Protein AF-A0A1H4DB92-F1 (afdb_monomer)

Radius of gyration: 15.81 Å; Cα contacts (8 Å, |Δi|>4): 110; chains: 1; bounding box: 39×21×46 Å

Solvent-accessible surface area (backbone atoms only — not comparable to full-atom values): 4242 Å² total; per-residue (Å²): 111,40,94,79,75,47,81,54,70,50,78,47,77,49,81,44,81,46,81,75,94,54,102,69,90,66,75,70,29,28,28,37,34,39,35,42,32,22,82,78,76,62,55,67,50,78,45,78,78,45,68,83,38,47,62,74,56,39,44,76,71,62,77,47,83,89,128

Sequence (67 aa):
MCRIFGHRNYEEVFAERTIRYSPRKQKPIYKVVRELRCDRCGEAHREELRSGIRRSQLLKEGWFIEQ

Mean predicted aligned error: 7.06 Å

Structure (mmCIF, N/CA/C/O backbone):
data_AF-A0A1H4DB92-F1
#
_entry.id   AF-A0A1H4DB92-F1
#
loop_
_atom_site.group_PDB
_atom_site.id
_atom_site.type_symbol
_atom_site.label_atom_id
_atom_site.label_alt_id
_atom_site.label_comp_id
_atom_site.label_asym_id
_atom_site.label_entity_id
_atom_site.label_seq_id
_atom_site.pdbx_PDB_ins_code
_atom_site.Cartn_x
_atom_site.Cartn_y
_atom_site.Cartn_z
_atom_site.occupancy
_atom_site.B_iso_or_equiv
_atom_site.auth_seq_id
_atom_site.auth_comp_id
_atom_site.auth_asym_id
_atom_site.auth_atom_id
_atom_site.pdbx_PDB_model_num
ATOM 1 N N . MET A 1 1 ? 16.563 -12.273 -17.355 1.00 66.38 1 MET A N 1
ATOM 2 C CA . MET A 1 1 ? 15.816 -11.147 -17.962 1.00 66.38 1 MET A CA 1
ATOM 3 C C . MET A 1 1 ? 16.253 -9.776 -17.438 1.00 66.38 1 MET A C 1
ATOM 5 O O . MET A 1 1 ? 16.678 -8.976 -18.260 1.00 66.38 1 MET A O 1
ATOM 9 N N . CYS A 1 2 ? 16.234 -9.481 -16.130 1.00 84.38 2 CYS A N 1
ATOM 10 C CA . CYS A 1 2 ? 16.563 -8.126 -15.627 1.00 84.38 2 CYS A CA 1
ATOM 11 C C . CYS A 1 2 ? 18.001 -7.650 -15.888 1.00 84.38 2 CYS A C 1
ATOM 13 O O . CYS A 1 2 ? 18.206 -6.469 -16.128 1.00 84.38 2 CYS A O 1
ATOM 15 N N . ARG A 1 3 ? 18.989 -8.559 -15.933 1.00 78.94 3 ARG A N 1
ATOM 16 C CA . ARG A 1 3 ? 20.387 -8.214 -16.274 1.00 78.94 3 ARG A CA 1
ATOM 17 C C . ARG A 1 3 ? 20.571 -7.627 -17.681 1.00 78.94 3 ARG A C 1
ATOM 19 O O . ARG A 1 3 ? 21.568 -6.965 -17.912 1.00 78.94 3 ARG A O 1
ATOM 26 N N . ILE A 1 4 ? 19.651 -7.905 -18.607 1.00 86.25 4 ILE A N 1
ATOM 27 C CA . ILE A 1 4 ? 19.761 -7.500 -20.021 1.00 86.25 4 ILE A CA 1
ATOM 28 C C . ILE A 1 4 ? 18.818 -6.330 -20.317 1.00 86.25 4 ILE A C 1
ATOM 30 O O . ILE A 1 4 ? 19.197 -5.380 -20.987 1.00 86.25 4 ILE A O 1
ATOM 34 N N . PHE A 1 5 ? 17.591 -6.387 -19.796 1.00 84.62 5 PHE A N 1
ATOM 35 C CA . PHE A 1 5 ? 16.536 -5.422 -20.120 1.00 84.62 5 PHE A CA 1
ATOM 36 C C . PHE A 1 5 ? 16.269 -4.403 -19.003 1.00 84.62 5 PHE A C 1
ATOM 38 O O . PHE A 1 5 ? 15.305 -3.641 -19.091 1.00 84.62 5 PHE A O 1
ATOM 45 N N . GLY A 1 6 ? 17.063 -4.430 -17.931 1.00 84.50 6 GLY A N 1
ATOM 46 C CA . GLY A 1 6 ? 16.827 -3.654 -16.718 1.00 84.50 6 GLY A CA 1
ATOM 47 C C . GLY A 1 6 ? 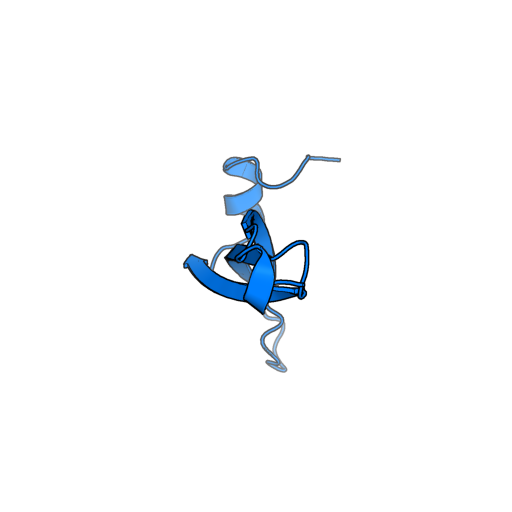15.673 -4.193 -15.868 1.00 84.50 6 GLY A C 1
ATOM 48 O O . GLY A 1 6 ? 14.927 -5.102 -16.260 1.00 84.50 6 GLY A O 1
ATOM 49 N N . HIS A 1 7 ? 15.529 -3.621 -14.677 1.00 90.00 7 HIS A N 1
ATOM 50 C CA . HIS A 1 7 ? 14.396 -3.888 -13.799 1.00 90.00 7 HI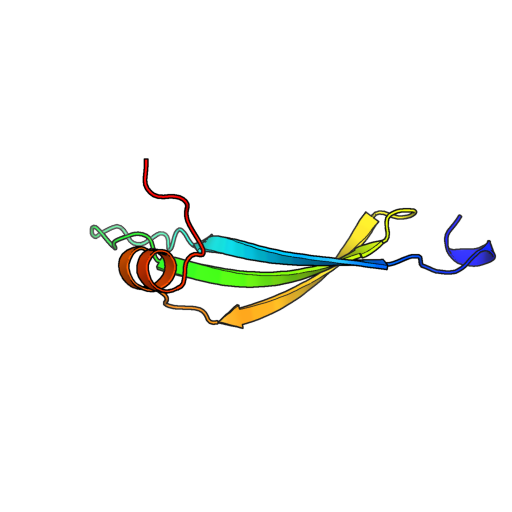S A CA 1
ATOM 51 C C . HIS A 1 7 ? 13.203 -3.047 -14.248 1.00 90.00 7 HIS A C 1
ATOM 53 O O . HIS A 1 7 ? 13.332 -1.845 -14.474 1.00 90.00 7 HIS A O 1
ATOM 59 N N . ARG A 1 8 ? 12.037 -3.681 -14.376 1.00 90.56 8 ARG A N 1
ATOM 60 C CA . ARG A 1 8 ? 10.765 -2.975 -14.502 1.00 90.56 8 ARG A CA 1
ATOM 61 C C . ARG A 1 8 ? 10.031 -3.136 -13.185 1.00 90.56 8 ARG A C 1
ATOM 63 O O . ARG A 1 8 ? 9.579 -4.226 -12.846 1.00 90.56 8 ARG A O 1
ATOM 70 N N . ASN A 1 9 ? 10.010 -2.053 -12.425 1.00 92.44 9 ASN A N 1
ATOM 71 C CA . ASN A 1 9 ? 9.417 -2.036 -11.103 1.00 92.44 9 ASN A CA 1
ATOM 72 C C . ASN A 1 9 ? 8.009 -1.460 -11.179 1.00 92.44 9 ASN A C 1
ATOM 74 O O . ASN A 1 9 ? 7.761 -0.516 -11.929 1.00 92.44 9 ASN A O 1
ATOM 78 N N . TYR A 1 10 ? 7.112 -2.023 -10.389 1.00 92.75 10 TYR A N 1
ATOM 79 C CA . TYR A 1 10 ? 5.830 -1.428 -10.065 1.00 92.75 10 TYR A CA 1
ATOM 80 C C . TYR A 1 10 ? 5.752 -1.241 -8.553 1.00 92.75 10 TYR A C 1
ATOM 82 O O . TYR A 1 10 ? 6.445 -1.915 -7.788 1.00 92.75 10 TYR A O 1
ATOM 90 N N . GLU A 1 11 ? 4.954 -0.268 -8.144 1.00 94.50 11 GLU A N 1
ATOM 91 C CA . GLU A 1 11 ? 4.793 0.107 -6.751 1.00 94.50 11 GLU A CA 1
ATOM 92 C C . GLU A 1 11 ? 3.387 -0.251 -6.290 1.00 94.50 11 GLU A C 1
ATOM 94 O O . GLU A 1 11 ? 2.407 0.082 -6.957 1.00 94.50 11 GLU A O 1
ATOM 99 N N . GLU A 1 12 ? 3.299 -0.898 -5.135 1.00 93.44 12 GLU A N 1
ATOM 100 C CA . GLU A 1 12 ? 2.045 -1.160 -4.443 1.00 93.44 12 GLU A CA 1
ATOM 101 C C . GLU A 1 12 ? 2.113 -0.579 -3.035 1.00 93.44 12 GLU A C 1
ATOM 103 O O . GLU A 1 12 ? 3.105 -0.743 -2.325 1.00 93.44 12 GLU A O 1
ATOM 108 N N . VAL A 1 13 ? 1.042 0.087 -2.607 1.00 93.38 13 VAL A N 1
ATOM 109 C CA . VAL A 1 13 ? 0.905 0.571 -1.232 1.00 93.38 13 VAL A CA 1
ATOM 110 C C . VAL A 1 13 ? -0.312 -0.092 -0.610 1.00 93.38 13 VAL A C 1
ATOM 112 O O . VAL A 1 13 ? -1.426 0.057 -1.108 1.00 93.38 13 VAL A O 1
ATOM 115 N N . PHE A 1 14 ? -0.110 -0.829 0.480 1.00 91.88 14 PHE A N 1
ATOM 116 C CA . PHE A 1 14 ? -1.180 -1.594 1.117 1.00 91.88 14 PHE A CA 1
ATOM 117 C C . PHE A 1 14 ? -1.060 -1.634 2.639 1.00 91.88 14 PHE A C 1
ATOM 119 O O . PHE A 1 14 ? 0.017 -1.504 3.224 1.00 91.88 14 PHE A O 1
ATOM 126 N N . ALA A 1 15 ? -2.203 -1.843 3.295 1.00 91.44 15 ALA A N 1
ATOM 127 C CA . ALA A 1 15 ? -2.269 -2.075 4.728 1.00 91.44 15 ALA A CA 1
ATOM 128 C C . ALA A 1 15 ? -2.047 -3.565 5.044 1.00 91.44 15 ALA A C 1
ATOM 130 O O . ALA A 1 15 ? -2.875 -4.414 4.719 1.00 91.44 15 ALA A O 1
ATOM 131 N N . GLU A 1 16 ? -0.955 -3.887 5.733 1.00 90.31 16 GLU A N 1
ATOM 132 C CA . GLU A 1 16 ? -0.629 -5.237 6.198 1.00 90.31 16 GLU A CA 1
ATOM 133 C C . GLU A 1 16 ? -0.960 -5.379 7.691 1.00 90.31 16 GLU A C 1
ATOM 135 O O . GLU A 1 16 ? -0.676 -4.499 8.511 1.00 90.31 16 GLU A O 1
ATOM 140 N N . ARG A 1 17 ? -1.573 -6.504 8.073 1.00 86.94 17 ARG A N 1
ATOM 141 C CA . ARG A 1 17 ? -1.879 -6.815 9.473 1.00 86.94 17 ARG A CA 1
ATOM 142 C C . ARG A 1 17 ? -0.629 -7.343 10.179 1.00 86.94 17 ARG A C 1
ATOM 144 O O . ARG A 1 17 ? -0.134 -8.416 9.852 1.00 86.94 17 ARG A O 1
ATOM 151 N N . THR A 1 18 ? -0.194 -6.660 11.229 1.00 81.69 18 THR A N 1
ATOM 152 C CA . THR A 1 18 ? 0.895 -7.107 12.102 1.00 81.69 18 THR A CA 1
ATOM 153 C C . THR A 1 18 ? 0.329 -7.916 13.269 1.00 81.69 18 THR A C 1
ATOM 155 O O . THR A 1 18 ? -0.333 -7.384 14.166 1.00 81.69 18 THR A O 1
ATOM 158 N N . ILE A 1 19 ? 0.608 -9.220 13.292 1.00 67.94 19 ILE A N 1
ATOM 159 C CA . ILE A 1 19 ? 0.298 -10.086 14.435 1.00 67.94 19 ILE A CA 1
ATOM 160 C C . ILE A 1 19 ? 1.493 -10.023 15.390 1.00 67.94 19 ILE A C 1
ATOM 162 O O . ILE A 1 19 ? 2.457 -10.768 15.244 1.00 67.94 19 ILE A O 1
ATOM 166 N N . ARG A 1 20 ? 1.464 -9.117 16.375 1.00 59.59 20 ARG A N 1
ATOM 167 C CA . ARG A 1 20 ? 2.413 -9.215 17.493 1.00 59.59 20 ARG A CA 1
ATOM 168 C C . ARG A 1 20 ? 2.002 -10.418 18.337 1.00 59.59 20 ARG A C 1
ATOM 170 O O . ARG A 1 20 ? 0.919 -10.409 18.919 1.00 59.59 20 ARG A O 1
ATOM 177 N N . TYR A 1 21 ? 2.853 -11.441 18.389 1.00 51.59 21 TYR A N 1
ATOM 178 C CA . TYR A 1 21 ? 2.693 -12.589 19.279 1.00 51.59 21 TYR A CA 1
ATOM 179 C C . TYR A 1 21 ? 2.806 -12.085 20.723 1.00 51.59 21 TYR A C 1
ATOM 181 O O . TYR A 1 21 ? 3.889 -11.929 21.276 1.00 51.59 21 TYR A O 1
ATOM 189 N N . SER A 1 22 ? 1.676 -11.711 21.313 1.00 52.91 22 SER A N 1
ATOM 190 C CA . SER A 1 22 ? 1.600 -11.314 22.711 1.00 52.91 22 SER A CA 1
ATOM 191 C C . SER A 1 22 ? 0.429 -12.064 23.340 1.00 52.91 22 SER A C 1
ATOM 193 O O . SER A 1 22 ? -0.700 -11.913 22.866 1.00 52.91 22 SER A O 1
ATOM 195 N N . PRO A 1 23 ? 0.658 -12.870 24.3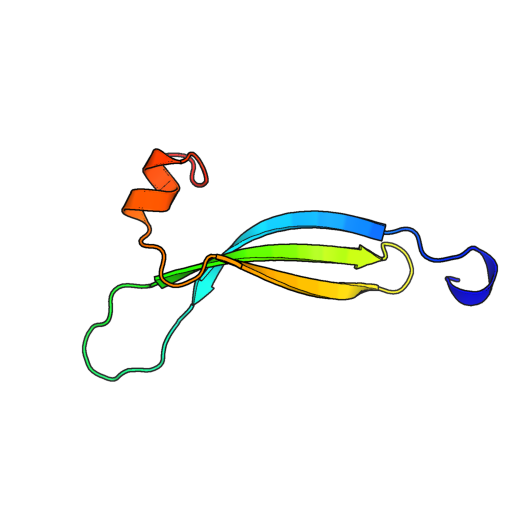93 1.00 55.75 23 PRO A N 1
ATOM 196 C CA . PRO A 1 23 ? -0.338 -13.790 24.955 1.00 55.75 23 PRO A CA 1
ATOM 197 C C . PRO A 1 23 ? -1.547 -13.095 25.608 1.00 55.75 23 PRO A C 1
ATOM 199 O O . PRO A 1 23 ? -2.465 -13.754 26.088 1.00 55.75 23 PRO A O 1
ATOM 202 N N . ARG A 1 24 ? -1.591 -11.757 25.623 1.00 55.69 24 ARG A N 1
ATOM 203 C CA . ARG A 1 24 ? -2.680 -10.960 26.192 1.00 55.69 24 ARG A CA 1
ATOM 204 C C . ARG A 1 24 ? -3.344 -10.116 25.109 1.00 55.69 24 ARG A C 1
ATOM 206 O O . ARG A 1 24 ? -2.902 -9.002 24.871 1.00 55.69 24 ARG A O 1
ATOM 213 N N . LYS A 1 25 ? -4.397 -10.651 24.471 1.00 53.50 25 LYS A N 1
ATOM 214 C CA . LYS A 1 25 ? -5.464 -9.929 23.732 1.00 53.50 25 LYS A CA 1
ATOM 215 C C . LYS A 1 25 ? -5.064 -8.560 23.134 1.00 53.50 25 LYS A C 1
ATOM 217 O O . LYS A 1 25 ? -5.753 -7.563 23.354 1.00 53.50 25 LYS A O 1
ATOM 222 N N . GLN A 1 26 ? -3.978 -8.476 22.365 1.00 62.66 26 GLN A N 1
ATOM 223 C CA . GLN A 1 26 ? -3.667 -7.236 21.656 1.00 62.66 26 GLN A CA 1
ATOM 224 C C . GLN A 1 26 ? -4.518 -7.196 20.389 1.00 62.66 26 GLN A C 1
ATOM 226 O O . GLN A 1 26 ? -4.479 -8.110 19.564 1.00 62.66 26 GLN A O 1
ATOM 231 N N . LYS A 1 27 ? -5.343 -6.150 20.263 1.00 64.12 27 LYS A N 1
ATOM 232 C CA . LYS A 1 27 ? -6.097 -5.878 19.034 1.00 64.12 27 LYS A CA 1
ATOM 233 C C . LYS A 1 27 ? -5.110 -5.844 17.860 1.00 64.12 27 LYS A C 1
ATOM 235 O O . LYS A 1 27 ? -4.010 -5.318 18.036 1.00 64.12 27 LYS A O 1
ATOM 240 N N . PRO A 1 28 ? -5.474 -6.383 16.685 1.00 69.50 28 PRO A N 1
ATOM 241 C CA . PRO A 1 28 ? -4.566 -6.400 15.552 1.00 69.50 28 PRO A CA 1
ATOM 242 C C . PRO A 1 28 ? -4.156 -4.979 15.181 1.00 69.50 28 PRO A C 1
ATOM 244 O O . PRO A 1 28 ? -5.005 -4.099 15.009 1.00 69.50 28 PRO A O 1
ATOM 247 N N . ILE A 1 29 ? -2.848 -4.784 15.091 1.00 83.94 29 ILE A N 1
ATOM 248 C CA . ILE A 1 29 ? -2.226 -3.544 14.651 1.00 83.94 29 ILE A CA 1
ATOM 249 C C . ILE A 1 29 ? -1.906 -3.709 13.170 1.00 83.94 29 ILE A C 1
ATOM 251 O O . ILE A 1 29 ? -1.598 -4.809 12.719 1.00 83.94 29 ILE A O 1
ATOM 255 N N . TYR A 1 30 ? -1.999 -2.627 12.418 1.00 88.88 30 TYR A N 1
ATOM 256 C CA . TYR A 1 30 ? -1.695 -2.591 11.000 1.00 88.88 30 TYR A CA 1
ATOM 257 C C . TYR A 1 30 ? -0.483 -1.701 10.752 1.00 88.88 30 TYR A C 1
ATOM 259 O O . TYR A 1 30 ? -0.176 -0.790 11.533 1.00 88.88 30 TYR A O 1
ATOM 267 N N . LYS A 1 31 ? 0.186 -1.973 9.641 1.00 91.44 31 LYS A N 1
ATOM 268 C CA . LYS A 1 31 ? 1.202 -1.111 9.054 1.00 91.44 31 LYS A CA 1
ATOM 269 C C . LYS A 1 31 ? 0.846 -0.832 7.601 1.00 91.44 31 LYS A C 1
ATOM 271 O O . LYS A 1 31 ? 0.233 -1.671 6.948 1.00 91.44 31 LYS A O 1
ATOM 276 N N . VAL A 1 32 ? 1.208 0.345 7.119 1.00 91.06 32 VAL A N 1
ATOM 277 C CA . VAL A 1 32 ? 1.129 0.695 5.701 1.00 91.06 32 VAL A CA 1
ATOM 278 C C . VAL A 1 32 ? 2.501 0.421 5.112 1.00 91.06 32 VAL A C 1
ATOM 280 O O . VAL A 1 32 ? 3.498 0.980 5.574 1.00 91.06 32 VAL A O 1
ATOM 283 N N . VAL A 1 33 ? 2.542 -0.477 4.138 1.00 93.44 33 VAL A N 1
ATOM 284 C CA . VAL A 1 33 ? 3.762 -0.909 3.463 1.00 93.44 33 VAL A CA 1
ATOM 285 C C . VAL A 1 33 ? 3.717 -0.400 2.038 1.00 93.44 33 VAL A C 1
ATOM 287 O O . VAL A 1 33 ? 2.702 -0.544 1.359 1.00 93.44 33 VAL A O 1
ATOM 290 N N . ARG A 1 34 ? 4.828 0.181 1.602 1.00 94.88 34 ARG A N 1
ATOM 291 C CA . ARG A 1 34 ? 5.126 0.445 0.203 1.00 94.88 34 ARG A CA 1
ATOM 292 C C . ARG A 1 34 ? 6.045 -0.661 -0.288 1.00 94.88 34 ARG A C 1
ATOM 294 O O . ARG A 1 34 ? 7.124 -0.863 0.264 1.00 94.88 34 ARG A O 1
ATOM 301 N N . GLU A 1 35 ? 5.610 -1.398 -1.291 1.00 95.50 35 GLU A N 1
ATOM 302 C CA . GLU A 1 35 ? 6.379 -2.463 -1.917 1.00 95.50 35 GLU A CA 1
ATOM 303 C C . GLU A 1 35 ? 6.719 -2.059 -3.348 1.00 95.50 35 GLU A C 1
ATOM 305 O O . GLU A 1 35 ? 5.836 -1.832 -4.170 1.00 95.50 35 GLU A O 1
ATOM 310 N N . LEU A 1 36 ? 8.013 -1.962 -3.641 1.00 95.06 36 LEU A N 1
ATOM 311 C CA . LEU A 1 36 ? 8.528 -1.792 -4.991 1.00 95.06 36 LEU A CA 1
ATOM 312 C C . LEU A 1 36 ? 8.969 -3.162 -5.495 1.00 95.06 36 LEU A C 1
ATOM 314 O O . LEU A 1 36 ? 9.960 -3.701 -5.003 1.00 95.06 36 LEU A O 1
ATOM 318 N N . ARG A 1 37 ? 8.249 -3.724 -6.464 1.00 94.69 37 ARG A N 1
ATOM 319 C CA . ARG A 1 37 ? 8.491 -5.081 -6.955 1.00 94.69 37 ARG A CA 1
ATOM 320 C C . ARG A 1 37 ? 8.805 -5.098 -8.438 1.00 94.69 37 ARG A C 1
ATOM 322 O O . ARG A 1 37 ? 8.149 -4.439 -9.239 1.00 94.69 37 ARG A O 1
ATOM 329 N N . CYS A 1 38 ? 9.807 -5.881 -8.815 1.00 93.19 38 CYS A N 1
ATOM 330 C CA . CYS A 1 38 ? 10.132 -6.109 -10.209 1.00 93.19 38 CYS A CA 1
ATOM 331 C C . CYS A 1 38 ? 9.218 -7.182 -10.811 1.00 93.19 38 CYS A C 1
ATOM 333 O O . CYS A 1 38 ? 9.214 -8.323 -10.345 1.00 93.19 38 CYS A O 1
ATOM 335 N N . ASP A 1 39 ? 8.507 -6.852 -11.890 1.00 90.38 39 ASP A N 1
ATOM 336 C CA . ASP A 1 39 ? 7.611 -7.782 -12.600 1.00 90.38 39 ASP A CA 1
ATOM 337 C C . ASP A 1 39 ? 8.360 -8.953 -13.267 1.00 90.38 39 ASP A C 1
ATOM 339 O O . ASP A 1 39 ? 7.794 -10.019 -13.493 1.00 90.38 39 ASP A O 1
ATOM 343 N N . ARG A 1 40 ? 9.651 -8.769 -13.562 1.00 87.94 40 ARG A N 1
ATOM 344 C CA . ARG A 1 40 ? 10.488 -9.728 -14.298 1.00 87.94 40 ARG A CA 1
ATOM 345 C C . ARG A 1 40 ? 11.258 -10.704 -13.414 1.00 87.94 40 ARG A C 1
ATOM 347 O O . ARG A 1 40 ? 11.371 -11.871 -13.774 1.00 87.94 40 ARG A O 1
ATOM 354 N N . CYS A 1 41 ? 11.875 -10.235 -12.327 1.00 90.75 41 CYS A N 1
ATOM 355 C CA . CYS A 1 41 ? 12.673 -11.092 -11.432 1.00 90.75 41 CYS A CA 1
ATOM 356 C C . CYS A 1 41 ? 12.031 -11.322 -10.067 1.00 90.75 41 CYS A C 1
ATOM 358 O O . CYS A 1 41 ? 12.526 -12.154 -9.313 1.00 90.75 41 CYS A O 1
ATOM 360 N N . GLY A 1 42 ? 10.965 -10.593 -9.735 1.00 88.31 42 GLY A N 1
ATOM 361 C CA . GLY A 1 42 ? 10.311 -10.693 -8.437 1.00 88.31 42 GLY A CA 1
ATOM 362 C C . GLY A 1 42 ? 11.092 -10.073 -7.280 1.00 88.31 42 GLY A C 1
ATOM 363 O O . GLY A 1 42 ? 10.623 -10.177 -6.151 1.00 88.31 42 GLY A O 1
ATOM 364 N N . GLU A 1 43 ? 12.239 -9.430 -7.532 1.00 91.44 43 GLU A N 1
ATOM 365 C CA . GLU A 1 43 ? 12.955 -8.662 -6.509 1.00 91.44 43 GLU A CA 1
ATOM 366 C C . GLU A 1 43 ? 12.024 -7.586 -5.949 1.00 91.44 43 GLU A C 1
ATOM 368 O O . GLU A 1 43 ? 11.413 -6.840 -6.715 1.00 91.44 43 GLU A O 1
ATOM 373 N N . ALA A 1 44 ? 11.882 -7.554 -4.626 1.00 92.00 44 ALA A N 1
ATOM 374 C CA . ALA A 1 44 ? 10.967 -6.661 -3.940 1.00 92.00 44 ALA A CA 1
ATOM 375 C C . ALA A 1 44 ? 11.698 -5.908 -2.830 1.00 92.00 44 ALA A C 1
ATOM 377 O O . ALA A 1 44 ? 12.377 -6.509 -1.995 1.00 92.00 44 ALA A O 1
ATOM 378 N N . HIS A 1 45 ? 11.523 -4.593 -2.809 1.00 92.69 45 HIS A N 1
ATOM 379 C CA . HIS A 1 45 ? 11.945 -3.733 -1.718 1.00 92.69 45 HIS A CA 1
ATOM 380 C C . HIS A 1 45 ? 10.709 -3.269 -0.954 1.00 92.69 45 HIS A C 1
ATOM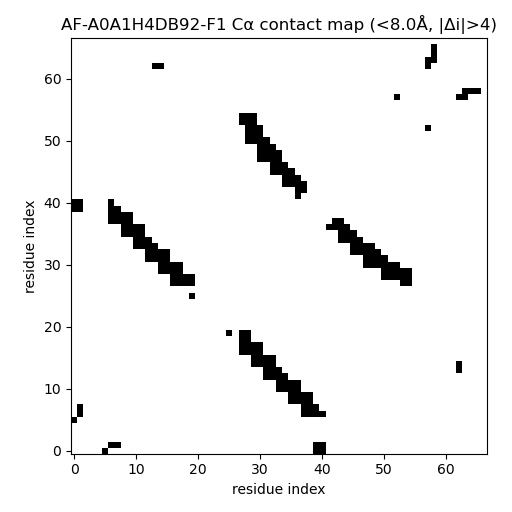 382 O O . HIS A 1 45 ? 9.783 -2.717 -1.546 1.00 92.69 45 HIS A O 1
ATOM 388 N N . ARG A 1 46 ? 10.681 -3.520 0.357 1.00 93.88 46 ARG A N 1
ATOM 389 C CA . ARG A 1 46 ? 9.543 -3.195 1.222 1.00 93.88 46 ARG A CA 1
ATOM 390 C C . ARG A 1 46 ? 9.948 -2.088 2.181 1.00 93.88 46 ARG A C 1
ATOM 392 O O . ARG A 1 46 ? 10.891 -2.255 2.949 1.00 93.88 46 ARG A O 1
ATOM 399 N N . GLU A 1 47 ? 9.195 -1.002 2.162 1.00 93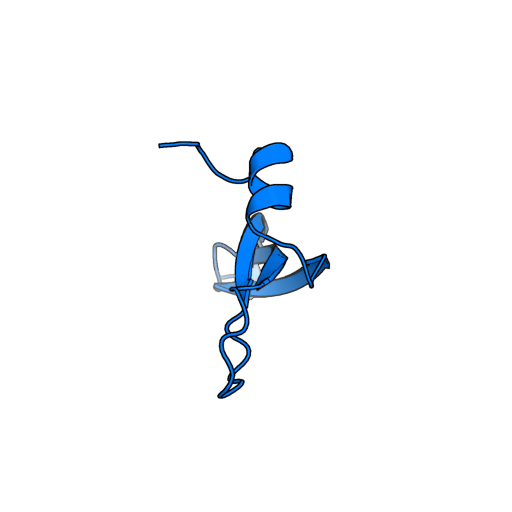.62 47 GLU A N 1
ATOM 400 C CA . GLU A 1 47 ? 9.352 0.143 3.048 1.00 93.62 47 GLU A CA 1
ATOM 401 C C . GLU A 1 47 ? 8.113 0.259 3.940 1.00 93.62 47 GLU A C 1
ATOM 403 O O . GLU A 1 47 ? 6.973 0.280 3.469 1.00 93.62 47 GLU A O 1
ATOM 408 N N . GLU A 1 48 ? 8.321 0.305 5.256 1.00 92.56 48 GLU A N 1
ATOM 409 C CA . GLU A 1 48 ? 7.242 0.583 6.200 1.00 92.56 48 GLU A CA 1
ATOM 410 C C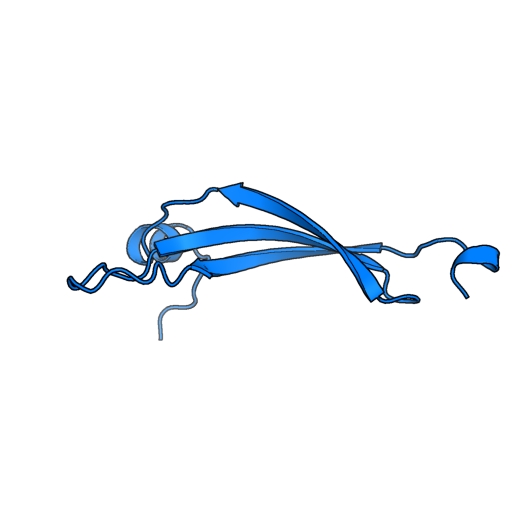 . GLU A 1 48 ? 7.036 2.097 6.279 1.00 92.56 48 GLU A C 1
ATOM 412 O O . GLU A 1 48 ? 7.866 2.813 6.831 1.00 92.56 48 GLU A O 1
ATOM 417 N N . LEU A 1 49 ? 5.914 2.583 5.747 1.00 90.62 49 LEU A N 1
ATOM 418 C CA . LEU A 1 49 ? 5.582 4.008 5.783 1.00 90.62 49 LEU A CA 1
ATOM 419 C C . LEU A 1 49 ? 5.007 4.414 7.140 1.00 90.62 49 LEU A C 1
ATOM 421 O O . LEU A 1 49 ? 5.278 5.497 7.654 1.00 90.62 49 LEU A O 1
ATOM 425 N N . ARG A 1 50 ? 4.155 3.557 7.711 1.00 88.75 50 ARG A N 1
ATOM 426 C CA . ARG A 1 50 ? 3.500 3.787 9.005 1.00 88.75 50 ARG A CA 1
ATOM 427 C C . ARG A 1 50 ? 3.288 2.459 9.714 1.00 88.75 50 ARG A C 1
ATOM 429 O O . ARG A 1 50 ? 2.864 1.495 9.086 1.00 88.75 50 ARG A O 1
ATOM 436 N N . SER A 1 51 ? 3.454 2.429 11.031 1.00 87.62 51 SER A N 1
ATOM 437 C CA . SER A 1 51 ? 3.101 1.282 11.875 1.00 87.62 51 SER A CA 1
ATOM 438 C C . SER A 1 51 ? 2.327 1.704 13.114 1.00 87.62 51 SER A C 1
ATOM 440 O O . SER A 1 51 ? 2.134 2.887 13.385 1.00 87.62 51 SER A O 1
ATOM 442 N N . GLY A 1 52 ? 1.805 0.727 13.859 1.00 84.31 52 GLY A N 1
ATOM 443 C CA 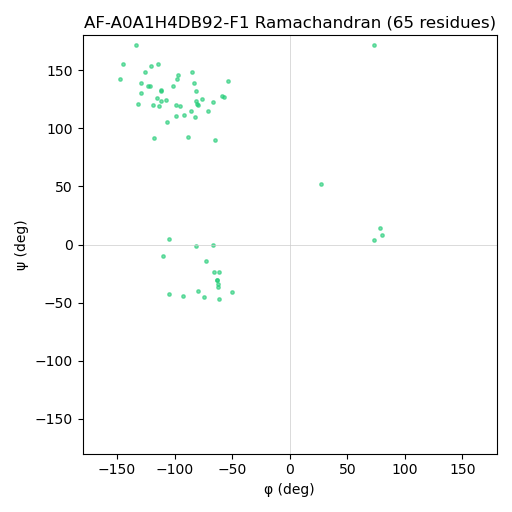. GLY A 1 52 ? 1.035 1.033 15.066 1.00 84.31 52 GLY A CA 1
ATOM 444 C C . GLY A 1 52 ? -0.417 1.436 14.794 1.00 84.31 52 GLY A C 1
ATOM 445 O O . GLY A 1 52 ? -1.114 1.831 15.727 1.00 84.31 52 GLY A O 1
ATOM 446 N N . ILE A 1 53 ? -0.900 1.326 13.553 1.00 87.88 53 ILE A N 1
ATOM 447 C CA . ILE A 1 53 ? -2.195 1.884 13.157 1.00 87.88 53 ILE A CA 1
ATOM 448 C C . ILE A 1 53 ? -3.329 0.927 13.527 1.00 87.88 53 ILE A C 1
ATOM 450 O O . ILE A 1 53 ? -3.242 -0.291 13.353 1.00 87.88 53 ILE A O 1
ATOM 454 N N . ARG A 1 54 ? -4.437 1.473 14.034 1.00 86.31 54 ARG A N 1
ATOM 455 C CA . ARG A 1 54 ? -5.654 0.693 14.297 1.00 86.31 54 ARG A CA 1
ATOM 456 C C . ARG A 1 54 ? -6.514 0.583 13.040 1.00 86.31 54 ARG A C 1
ATOM 458 O O . ARG A 1 54 ? -6.630 1.540 12.282 1.00 86.31 54 ARG A O 1
ATOM 465 N N . ARG A 1 55 ? -7.246 -0.528 12.894 1.00 86.06 55 ARG A N 1
ATOM 466 C CA . ARG A 1 55 ? -8.225 -0.713 11.801 1.00 86.06 55 ARG A CA 1
ATOM 467 C C . ARG A 1 55 ? -9.199 0.461 11.669 1.00 86.06 55 ARG A C 1
ATOM 469 O O . ARG A 1 55 ? -9.491 0.881 10.563 1.00 86.06 55 ARG A O 1
ATOM 476 N N . SER A 1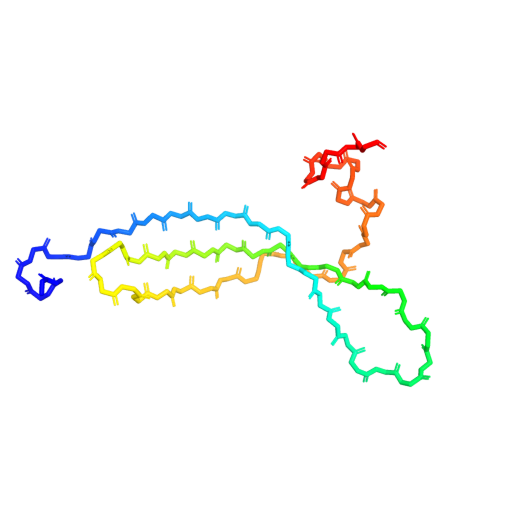 56 ? -9.673 1.008 12.789 1.00 87.88 56 SER A N 1
ATOM 477 C CA . SER A 1 56 ? -10.610 2.138 12.797 1.00 87.88 56 SER A CA 1
ATOM 478 C C . SER A 1 56 ? -10.035 3.414 12.179 1.00 87.88 56 SER A C 1
ATOM 480 O O . SER A 1 56 ? -10.790 4.211 11.644 1.00 87.88 56 SER A O 1
ATOM 482 N N . GLN A 1 57 ? -8.719 3.631 12.272 1.00 88.00 57 GLN A N 1
ATOM 483 C CA . GLN A 1 57 ? -8.064 4.761 11.607 1.00 88.00 57 GLN A CA 1
ATOM 484 C C . GLN A 1 57 ? -7.959 4.501 10.105 1.00 88.00 57 GLN A C 1
ATOM 486 O O . GLN A 1 57 ? -8.347 5.352 9.320 1.00 88.00 57 GLN A O 1
ATOM 491 N N . LEU A 1 58 ? -7.542 3.295 9.714 1.00 88.69 58 LEU A N 1
ATOM 492 C CA . LEU A 1 58 ? -7.451 2.899 8.308 1.00 88.69 58 LEU A CA 1
ATOM 493 C C . LEU A 1 58 ? -8.808 2.916 7.584 1.00 88.69 58 LEU A C 1
ATOM 495 O O . LEU A 1 58 ? -8.864 3.310 6.429 1.00 88.69 58 LEU A O 1
ATOM 499 N N . LEU A 1 59 ? -9.897 2.539 8.263 1.00 88.75 59 LEU A N 1
ATOM 500 C CA . LEU A 1 59 ? -11.263 2.656 7.736 1.00 88.75 59 LEU A CA 1
ATOM 501 C C . LEU A 1 59 ? -11.635 4.117 7.450 1.00 88.75 59 LEU A C 1
ATOM 503 O O . LEU A 1 59 ? -12.099 4.420 6.360 1.00 88.75 59 LEU A O 1
ATOM 507 N N . LYS A 1 60 ? -11.364 5.034 8.391 1.00 88.44 60 LYS A N 1
ATOM 508 C CA . LYS A 1 60 ? -11.606 6.477 8.193 1.00 88.44 60 LYS A CA 1
ATOM 509 C C . LYS A 1 60 ? -10.782 7.066 7.050 1.00 88.44 60 LYS A C 1
ATOM 511 O O . LYS A 1 60 ? -11.229 7.989 6.386 1.00 88.44 60 LYS A O 1
ATOM 516 N N . GLU A 1 61 ? -9.574 6.552 6.861 1.00 87.88 61 GLU A N 1
ATOM 517 C CA . GLU A 1 61 ? -8.664 6.943 5.784 1.00 87.88 61 GLU A CA 1
ATOM 518 C C . GLU A 1 61 ? -8.994 6.250 4.442 1.00 87.88 61 GLU A C 1
ATOM 520 O O . GLU A 1 61 ? -8.324 6.513 3.450 1.00 87.88 61 GLU A O 1
ATOM 525 N N . GLY A 1 62 ? -10.009 5.376 4.385 1.00 88.00 62 GLY A N 1
ATOM 526 C CA . GLY A 1 62 ? -10.446 4.724 3.145 1.00 88.00 62 GLY A CA 1
ATOM 527 C C . GLY A 1 62 ? -9.581 3.545 2.682 1.00 88.00 62 GLY A C 1
ATOM 528 O O . GLY A 1 62 ? -9.734 3.082 1.558 1.00 88.00 62 GLY A O 1
ATOM 529 N N . TRP A 1 63 ? -8.697 3.011 3.533 1.00 87.12 63 TRP A N 1
ATOM 530 C CA . TRP A 1 63 ? -7.867 1.836 3.204 1.00 87.12 63 TRP A CA 1
ATOM 531 C C . TRP A 1 63 ? -8.646 0.518 3.171 1.00 87.12 63 TRP A C 1
ATOM 533 O O . TRP A 1 63 ? -8.127 -0.503 2.724 1.00 87.12 63 TRP A O 1
ATOM 543 N N . PHE A 1 64 ? -9.868 0.511 3.699 1.00 82.69 64 PHE A N 1
ATOM 544 C CA . PHE A 1 64 ? -10.751 -0.646 3.704 1.00 82.69 64 PHE A CA 1
ATOM 545 C C . PHE A 1 64 ? -12.113 -0.232 3.162 1.00 82.69 64 PHE A C 1
ATOM 547 O O . PHE A 1 64 ? -12.630 0.817 3.535 1.00 82.69 64 PHE A O 1
ATOM 554 N N . ILE A 1 65 ? -12.702 -1.093 2.339 1.00 76.12 65 ILE A N 1
ATOM 555 C CA . ILE A 1 65 ? -14.097 -0.968 1.919 1.00 76.12 65 ILE A CA 1
ATOM 556 C C . ILE A 1 65 ? -14.961 -1.438 3.098 1.00 76.12 65 ILE A C 1
ATOM 558 O O . ILE A 1 65 ? -14.737 -2.533 3.627 1.00 76.12 65 ILE A O 1
ATOM 562 N N . GLU A 1 66 ? -15.893 -0.600 3.553 1.00 65.00 66 GLU A N 1
ATOM 563 C CA . GLU A 1 66 ? -16.917 -1.012 4.519 1.00 65.00 66 GLU A CA 1
ATOM 564 C C . GLU A 1 66 ? -17.840 -2.036 3.837 1.00 65.00 66 GLU A C 1
ATOM 566 O O . GLU A 1 66 ? -18.363 -1.768 2.756 1.00 65.00 66 GLU A O 1
ATOM 571 N N . GLN A 1 67 ? -17.956 -3.231 4.427 1.00 57.06 67 GLN A N 1
ATOM 572 C CA . GLN A 1 67 ? -18.943 -4.245 4.038 1.00 57.06 67 GLN A CA 1
ATOM 573 C C . GLN A 1 67 ? -20.210 -4.073 4.864 1.00 57.06 67 GLN A C 1
ATOM 575 O O . GLN A 1 67 ? -20.060 -3.817 6.083 1.00 57.06 67 GLN A O 1
#

Secondary structure (DSSP, 8-state):
-HHHH---EEEEEEEEEE----TTTPPPEEEEEEEEEETTT--EEEEEEEEEEEHHHHHHTTSS---

Nearest PDB structures (foldseek):
  6pfz-assembly1_C  TM=5.675E-01  e=3.886E+00  Archaeoglobus fulgidus DSM 4304
  8s9i-assembly1_A  TM=2.930E-01  e=1.644E+00  Tequatrovirus
  8glv-assembly1_PF  TM=4.865E-01  e=9.185E+00  Chlamydomonas reinhardtii
  8otz-assembly1_X  TM=4.550E-01  e=9.727E+00  Bos taurus

pLDDT: 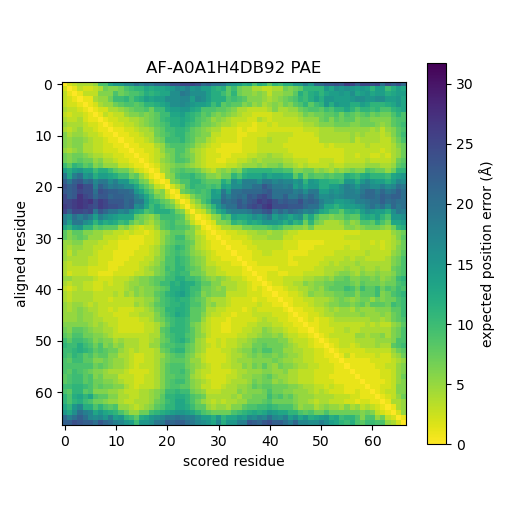mean 83.59, std 12.36, range [51.59, 95.5]

Foldseek 3Di:
DCVVVNFDKDKDWAKDWDDDPDPPDDQIWIWIWIWIAGPPPRDIDIDTPDTRHHPVVCVVVVRDDDD

Organism: NCBI:txid1033731